Protein AF-A0A5P2G145-F1 (afdb_monomer_lite)

Foldseek 3Di:
DPDDPCRVVVVQPDDPVLVVCLLVVNDDPVSVVVLVVSCVVDVVVVCVVVVSNVDPDPVVVVVVVVVVVVVVVVVVVVVVVVVVVPPPCPDPVNVVVVVVVVVVVVVVCCVPPVVVVVD

Sequence (119 aa):
MIPTDKDILSQIPISDELLNKSLKHQLSDDDQRLMDEAILSSDFLQDGIDGLSNYSSLEKANRQATDLNAYLLQQLKQKNNAKKQLGLKYSKTTILLVFGILLLIVLVFYLLFVIPHKI

Organism: NCBI:txid2545455

Structure (mmCIF, N/CA/C/O backbone):
data_AF-A0A5P2G145-F1
#
_entry.id   AF-A0A5P2G145-F1
#
loop_
_atom_site.group_PDB
_atom_site.id
_atom_site.type_symbol
_atom_site.label_atom_id
_atom_site.label_alt_id
_atom_site.label_comp_id
_atom_site.label_asym_id
_atom_site.label_entity_id
_atom_site.label_seq_id
_atom_site.pdbx_PDB_ins_code
_atom_site.Cartn_x
_atom_site.Cartn_y
_atom_site.Cartn_z
_atom_site.occupancy
_atom_site.B_iso_or_equiv
_atom_site.auth_seq_id
_atom_site.auth_comp_id
_atom_site.auth_asym_id
_atom_site.auth_atom_id
_atom_site.pdbx_PDB_model_num
ATOM 1 N N . MET A 1 1 ? 1.087 10.361 -1.005 1.00 43.53 1 MET A N 1
ATOM 2 C CA . MET A 1 1 ? 1.382 9.853 0.350 1.00 43.53 1 MET A CA 1
ATOM 3 C C . MET A 1 1 ? 0.115 9.193 0.854 1.00 43.53 1 MET A C 1
ATOM 5 O O . MET A 1 1 ? -0.940 9.781 0.677 1.00 43.53 1 MET A O 1
ATOM 9 N N . ILE A 1 2 ? 0.194 7.952 1.333 1.00 41.12 2 ILE A N 1
ATOM 10 C CA . ILE A 1 2 ? -0.954 7.264 1.939 1.00 41.12 2 ILE A CA 1
ATOM 11 C C . ILE A 1 2 ? -0.958 7.709 3.406 1.00 41.12 2 ILE A C 1
ATOM 13 O O . ILE A 1 2 ? 0.091 7.544 4.032 1.00 41.12 2 ILE A O 1
ATOM 17 N N . PRO A 1 3 ? -2.037 8.319 3.924 1.00 46.16 3 PRO A N 1
ATOM 18 C CA . PRO A 1 3 ? -2.096 8.711 5.326 1.00 46.16 3 PRO A CA 1
ATOM 19 C C . PRO A 1 3 ? -1.976 7.463 6.199 1.00 46.16 3 PRO A C 1
ATOM 21 O O . PRO A 1 3 ? -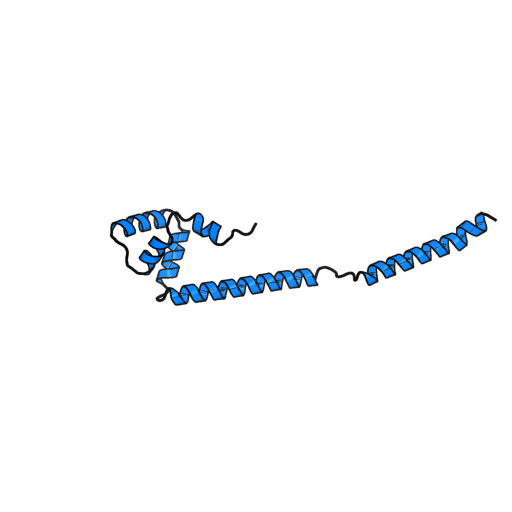2.570 6.421 5.915 1.00 46.16 3 PRO A O 1
ATOM 24 N N . THR A 1 4 ? -1.126 7.554 7.211 1.00 49.25 4 THR A N 1
ATOM 25 C CA . THR A 1 4 ? -0.877 6.474 8.164 1.00 49.25 4 THR A CA 1
ATOM 26 C C . THR A 1 4 ? -2.048 6.412 9.147 1.00 49.25 4 THR A C 1
ATOM 28 O O . THR A 1 4 ? -2.672 7.435 9.395 1.00 49.25 4 THR A O 1
ATOM 31 N N . ASP A 1 5 ? -2.335 5.258 9.757 1.00 54.31 5 ASP A N 1
ATOM 32 C CA . ASP A 1 5 ? -3.420 5.091 10.757 1.00 54.31 5 ASP A CA 1
ATOM 33 C C . ASP A 1 5 ? -3.390 6.176 11.860 1.00 54.31 5 ASP A C 1
ATOM 35 O O . ASP A 1 5 ? -4.413 6.695 12.303 1.00 54.31 5 ASP A O 1
ATOM 39 N N . LYS A 1 6 ? -2.174 6.601 12.235 1.00 55.19 6 LYS A N 1
ATOM 40 C CA . LYS A 1 6 ? -1.932 7.708 13.169 1.00 55.19 6 LYS A CA 1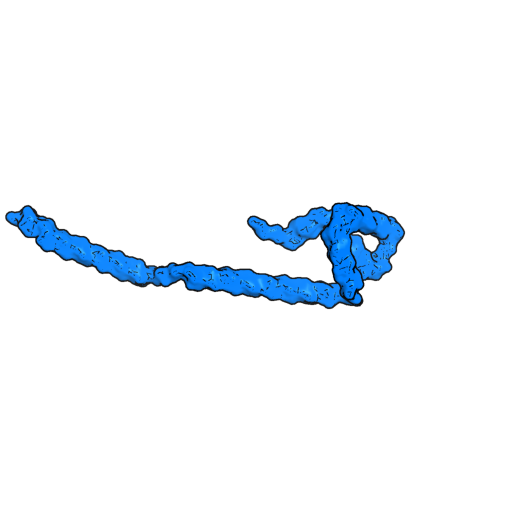
ATOM 41 C C . LYS A 1 6 ? -2.465 9.062 12.694 1.00 55.19 6 LYS A C 1
ATOM 43 O O . LYS A 1 6 ? -2.828 9.869 13.538 1.00 55.19 6 LYS A O 1
ATOM 48 N N . ASP A 1 7 ? -2.499 9.335 11.393 1.00 54.56 7 ASP A N 1
ATOM 49 C CA . ASP A 1 7 ? -2.914 10.630 10.834 1.00 54.56 7 ASP A CA 1
ATOM 50 C C . ASP A 1 7 ? -4.437 10.799 10.809 1.00 54.56 7 ASP A C 1
ATOM 52 O O . ASP A 1 7 ? -4.923 11.926 10.827 1.00 54.56 7 ASP A O 1
ATOM 56 N N . ILE A 1 8 ? -5.195 9.698 10.766 1.00 56.31 8 ILE A N 1
ATOM 57 C CA . ILE A 1 8 ? -6.665 9.739 10.771 1.00 56.31 8 ILE A CA 1
ATOM 58 C C . ILE A 1 8 ? -7.172 9.875 12.207 1.00 56.31 8 ILE A C 1
ATOM 60 O O . ILE A 1 8 ? -8.000 10.736 12.476 1.00 56.31 8 ILE A O 1
ATOM 64 N N . LEU A 1 9 ? -6.615 9.098 13.143 1.00 57.84 9 LEU A N 1
ATOM 65 C CA . LEU A 1 9 ? -6.995 9.154 14.559 1.00 57.84 9 LEU A CA 1
ATOM 66 C C . LEU A 1 9 ? -6.494 10.421 15.273 1.00 57.84 9 LEU A C 1
ATOM 68 O O . LEU A 1 9 ? -7.109 10.859 16.235 1.00 57.84 9 LEU A O 1
ATOM 72 N N . SER A 1 10 ? -5.419 11.056 14.793 1.00 60.91 10 SER A N 1
ATOM 73 C CA . SER A 1 10 ? -4.914 12.317 15.370 1.00 60.91 10 SER A CA 1
ATOM 74 C C . SER A 1 10 ? -5.719 13.561 14.985 1.00 60.91 10 SER A C 1
ATOM 76 O O . SER A 1 10 ? -5.537 14.608 15.600 1.00 60.91 10 SER A O 1
ATOM 78 N N . GLN A 1 11 ? -6.601 13.463 13.986 1.00 60.94 11 GLN A N 1
ATOM 79 C CA . GLN A 1 11 ? -7.510 14.548 13.592 1.00 60.94 11 GLN A CA 1
ATOM 80 C C . GLN A 1 11 ? -8.829 14.523 14.368 1.00 60.94 11 GLN A C 1
ATOM 82 O O . GLN A 1 11 ? -9.642 15.436 14.242 1.00 60.94 11 GLN A O 1
ATOM 87 N N . ILE A 1 12 ? -9.042 13.480 15.166 1.00 64.75 12 ILE A N 1
ATOM 88 C CA . ILE A 1 12 ? -10.250 13.290 15.946 1.00 64.75 12 ILE A CA 1
ATOM 89 C C . ILE A 1 12 ? -10.061 14.016 17.288 1.00 64.75 12 ILE A C 1
ATOM 91 O O . ILE A 1 12 ? -9.094 13.730 17.995 1.00 64.75 12 ILE A O 1
ATOM 95 N N . PRO A 1 13 ? -10.959 14.938 17.681 1.00 67.25 13 PRO A N 1
ATOM 96 C CA . PRO A 1 13 ? -10.836 15.711 18.919 1.00 67.25 13 PRO A CA 1
ATOM 97 C C . PRO A 1 13 ? -11.182 14.893 20.180 1.00 67.25 13 PRO A C 1
ATOM 99 O O . PRO A 1 13 ? -11.687 15.444 21.154 1.00 67.25 13 PRO A O 1
ATOM 102 N N . ILE A 1 14 ? -10.930 13.580 20.184 1.00 72.25 14 ILE A N 1
ATOM 103 C CA . ILE A 1 14 ? -11.241 12.685 21.303 1.00 72.25 14 ILE A CA 1
ATOM 104 C C . ILE A 1 14 ? -10.025 11.831 21.648 1.00 72.25 14 ILE A C 1
ATOM 106 O O . ILE A 1 14 ? -9.328 11.337 20.766 1.00 72.25 14 ILE A O 1
ATOM 110 N N . SER A 1 15 ? -9.783 11.628 22.943 1.00 76.50 15 SER A N 1
ATOM 111 C CA . SER A 1 15 ? -8.757 10.698 23.408 1.00 76.50 15 SER A CA 1
ATOM 112 C C . SER A 1 15 ? -9.212 9.240 23.273 1.00 76.50 15 SER A C 1
ATOM 114 O O . SER A 1 15 ? -10.379 8.906 23.500 1.00 76.50 15 SER A O 1
ATOM 116 N N . ASP A 1 16 ? -8.260 8.347 22.987 1.00 71.38 16 ASP A N 1
ATOM 117 C CA . ASP A 1 16 ? -8.489 6.893 22.924 1.00 71.38 16 ASP A CA 1
ATOM 118 C C . ASP A 1 16 ? -9.102 6.335 24.223 1.00 71.38 16 ASP A C 1
ATOM 120 O O . ASP A 1 16 ? -9.842 5.350 24.214 1.00 71.38 16 ASP A O 1
ATOM 124 N N . GLU A 1 17 ? -8.806 6.970 25.360 1.00 74.25 17 GLU A N 1
ATOM 125 C CA . GLU A 1 17 ? -9.350 6.599 26.665 1.00 74.25 17 GLU A CA 1
ATOM 126 C C . GLU A 1 17 ? -10.859 6.870 26.758 1.00 74.25 17 GLU A C 1
ATOM 128 O O . GLU A 1 17 ? -11.607 5.991 27.197 1.00 74.25 17 GLU A O 1
ATOM 133 N N . LEU A 1 18 ? -11.313 8.050 26.318 1.00 76.12 18 LEU A N 1
ATOM 134 C CA . LEU A 1 18 ? -12.729 8.430 26.342 1.00 76.12 18 LEU A CA 1
ATOM 135 C C . LEU A 1 18 ? -13.542 7.548 25.386 1.00 76.12 18 LEU A C 1
ATOM 137 O O . LEU A 1 18 ? -14.610 7.059 25.751 1.00 76.12 18 LEU A O 1
ATOM 141 N N . LEU A 1 19 ? -12.987 7.249 24.206 1.00 73.94 19 LEU A N 1
ATOM 142 C CA . LEU A 1 19 ? -13.602 6.337 23.243 1.00 73.94 19 LEU A CA 1
ATOM 143 C C . LEU A 1 19 ? -13.766 4.929 23.838 1.00 73.94 19 LEU A C 1
ATOM 145 O O . LEU A 1 19 ? -14.823 4.316 23.732 1.00 73.94 19 LEU A O 1
ATOM 149 N N . ASN A 1 20 ? -12.754 4.417 24.540 1.00 75.12 20 ASN A N 1
ATOM 150 C CA . ASN A 1 20 ? -12.820 3.093 25.162 1.00 75.12 20 ASN A CA 1
ATOM 151 C C . ASN A 1 20 ? -13.816 3.044 26.339 1.00 75.12 20 ASN A C 1
ATOM 153 O O . ASN A 1 20 ? -14.511 2.041 26.515 1.00 75.12 20 ASN A O 1
ATOM 157 N N . LYS A 1 21 ? -13.930 4.125 27.128 1.00 78.25 21 LYS A N 1
ATOM 158 C CA . LYS A 1 21 ? -14.977 4.269 28.160 1.00 78.25 21 LYS A CA 1
ATOM 159 C C . LYS A 1 21 ? -16.372 4.316 27.539 1.00 78.25 21 LYS A C 1
ATOM 161 O O . LYS A 1 21 ? -17.272 3.651 28.058 1.00 78.25 21 LYS A O 1
ATOM 166 N N . SER A 1 22 ? -16.513 5.015 26.408 1.00 71.69 22 SER A N 1
ATOM 167 C CA . SER A 1 22 ? -17.742 5.082 25.611 1.00 71.69 22 SER A CA 1
ATOM 168 C C . SER A 1 22 ? -18.235 3.698 25.205 1.00 71.69 22 SER A C 1
ATOM 170 O O . SER A 1 22 ? -19.331 3.270 25.564 1.00 71.69 22 SER A O 1
ATOM 172 N N . LEU A 1 23 ? -17.347 2.918 24.598 1.00 71.94 23 LEU A N 1
ATOM 173 C CA . LEU A 1 23 ? -17.638 1.563 24.131 1.00 71.94 23 LEU A CA 1
ATOM 174 C C . LEU A 1 23 ? -17.968 0.571 25.257 1.00 71.94 23 LEU A C 1
ATOM 176 O O . LEU A 1 23 ? -18.647 -0.431 25.032 1.00 71.94 23 LEU A O 1
ATOM 180 N N . LYS A 1 24 ? -17.496 0.834 26.478 1.00 73.38 24 LYS A N 1
ATOM 181 C CA . LYS A 1 24 ? -17.748 0.001 27.661 1.00 73.38 24 LYS A CA 1
ATOM 182 C C . LYS A 1 24 ? -18.967 0.438 28.475 1.00 73.38 24 LYS A C 1
ATOM 184 O O . LYS A 1 24 ? -19.234 -0.200 29.489 1.00 73.38 24 LYS A O 1
ATOM 189 N N . HIS A 1 25 ? -19.693 1.479 28.054 1.00 69.25 25 HIS A N 1
ATOM 190 C CA . HIS A 1 25 ? -20.784 2.097 28.823 1.00 69.25 25 HIS A CA 1
ATOM 191 C C . HIS A 1 25 ? -20.343 2.575 30.224 1.00 69.25 25 HIS A C 1
ATOM 193 O O . HIS A 1 25 ? -21.108 2.515 31.183 1.00 69.25 25 HIS A O 1
ATOM 199 N N . GLN A 1 26 ? -19.091 3.026 30.358 1.00 75.06 26 GLN A N 1
ATOM 200 C CA . GLN A 1 26 ? -18.494 3.478 31.625 1.00 75.06 26 GLN A CA 1
ATOM 201 C C . GLN A 1 26 ? -18.193 4.986 31.620 1.00 75.06 26 GLN A C 1
ATOM 203 O O . GLN A 1 26 ? -17.188 5.410 32.189 1.00 75.06 26 GLN A O 1
ATOM 208 N N . LEU A 1 27 ? -19.014 5.801 30.948 1.00 75.50 27 LEU A N 1
ATOM 209 C CA . LEU A 1 27 ? -18.829 7.255 30.975 1.00 75.50 27 LEU A CA 1
ATOM 210 C C . LEU A 1 27 ? -19.472 7.856 32.224 1.00 75.50 27 LEU A C 1
ATOM 212 O O . LEU A 1 27 ? -20.577 7.473 32.604 1.00 75.50 27 LEU A O 1
ATOM 216 N N . SER A 1 28 ? -18.781 8.827 32.815 1.00 79.12 28 SER A N 1
ATOM 217 C CA . SER A 1 28 ? -19.378 9.795 33.737 1.00 79.12 28 SER A CA 1
ATOM 218 C C . SER A 1 28 ? -20.236 10.809 32.964 1.00 79.12 28 SER A C 1
ATOM 220 O O . SER A 1 28 ? -20.044 10.981 31.760 1.00 79.12 28 SER A O 1
ATOM 222 N N . ASP A 1 29 ? -21.130 11.532 33.640 1.00 75.94 29 ASP A N 1
ATOM 223 C CA . ASP A 1 29 ? -22.003 12.541 33.011 1.00 75.94 29 ASP A CA 1
ATOM 224 C C . ASP A 1 29 ? -21.201 13.648 32.290 1.00 75.9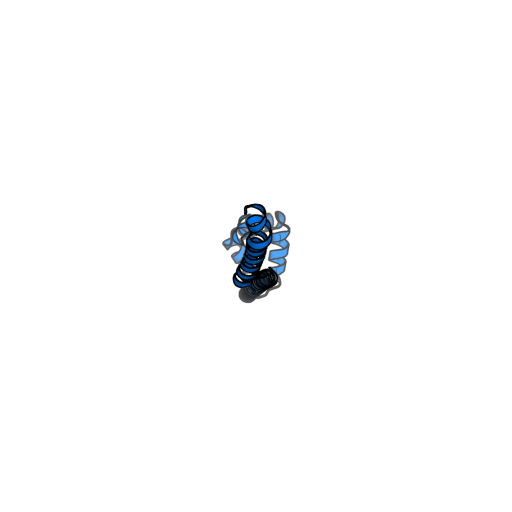4 29 ASP A C 1
ATOM 226 O O . ASP A 1 29 ? -21.598 14.138 31.231 1.00 75.94 29 ASP A O 1
ATOM 230 N N . ASP A 1 30 ? -20.029 14.009 32.822 1.00 76.12 30 ASP A N 1
ATOM 231 C CA . ASP A 1 30 ? -19.110 14.964 32.186 1.00 76.12 30 ASP A CA 1
ATOM 232 C C . ASP A 1 30 ? -18.434 14.382 30.931 1.00 76.12 30 ASP A C 1
ATOM 234 O O . ASP A 1 30 ? -18.271 15.077 29.926 1.00 76.12 30 ASP A O 1
ATOM 238 N N . ASP A 1 31 ? -18.094 13.091 30.961 1.00 76.50 31 ASP A N 1
ATOM 239 C CA . ASP A 1 31 ? -17.472 12.377 29.840 1.00 76.50 31 ASP A CA 1
ATOM 240 C C . ASP A 1 31 ? -18.473 12.165 28.691 1.00 76.50 31 ASP A C 1
ATOM 242 O O . ASP A 1 31 ? -18.089 12.217 27.524 1.00 76.50 31 ASP A O 1
ATOM 246 N N . GLN A 1 32 ? -19.760 11.972 29.006 1.00 75.94 32 GLN A N 1
ATOM 247 C CA . GLN A 1 32 ? -20.843 11.901 28.018 1.00 75.94 32 GLN A CA 1
ATOM 248 C C . GLN A 1 32 ? -20.983 13.201 27.234 1.00 75.94 32 GLN A C 1
ATOM 250 O O . GLN A 1 32 ? -21.028 13.172 26.010 1.00 75.94 32 GLN A O 1
ATOM 255 N N . ARG A 1 33 ? -20.96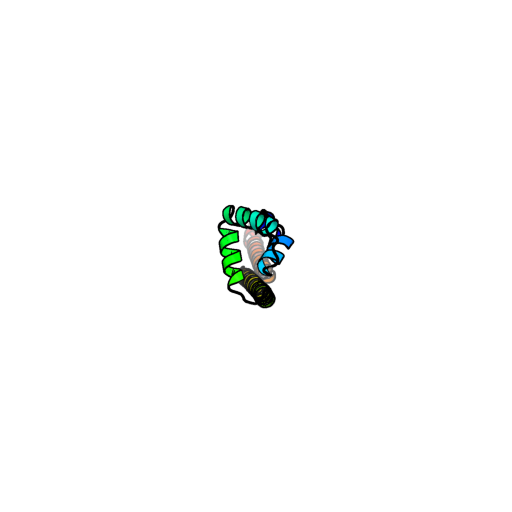6 14.350 27.915 1.00 79.06 33 ARG A N 1
ATOM 256 C CA . ARG A 1 33 ? -21.091 15.656 27.251 1.00 79.06 33 ARG A CA 1
ATOM 257 C C . ARG A 1 33 ? -19.935 15.945 26.296 1.00 79.06 33 ARG A C 1
ATOM 259 O O . ARG A 1 33 ? -20.166 16.458 25.206 1.00 79.06 33 ARG A O 1
ATOM 266 N N . LEU A 1 34 ? -18.709 15.602 26.696 1.00 78.56 34 LEU A N 1
ATOM 267 C CA . LEU A 1 34 ? -17.525 15.724 25.838 1.00 78.56 34 LEU A CA 1
ATOM 268 C C . LEU A 1 34 ? -17.608 14.793 24.623 1.00 78.56 34 LEU A C 1
ATOM 270 O O . LEU A 1 34 ? -17.197 15.162 23.524 1.00 78.56 34 LEU A O 1
ATOM 274 N N . MET A 1 35 ? -18.154 13.593 24.820 1.00 76.25 35 MET A N 1
ATOM 275 C CA . MET A 1 35 ? -18.368 12.631 23.748 1.00 76.25 35 MET A CA 1
ATOM 276 C C . MET A 1 35 ? -19.429 13.120 22.755 1.00 76.25 35 MET A C 1
ATOM 278 O O . MET A 1 35 ? -19.190 13.088 21.552 1.00 76.25 35 MET A O 1
ATOM 282 N N . ASP A 1 36 ? -20.562 13.622 23.243 1.00 75.56 36 ASP A N 1
ATOM 283 C CA . ASP A 1 36 ? -21.656 14.135 22.415 1.00 75.56 36 ASP A CA 1
ATOM 284 C C . ASP A 1 36 ? -21.216 15.347 21.582 1.00 75.56 36 ASP A C 1
ATOM 286 O O . ASP A 1 36 ? -21.521 15.432 20.392 1.00 75.56 36 ASP A O 1
ATOM 290 N N . GLU A 1 37 ? -20.442 16.261 22.175 1.00 79.75 37 GLU A N 1
ATOM 291 C CA . GLU A 1 37 ? -19.871 17.413 21.470 1.00 79.75 37 GLU A CA 1
ATOM 292 C C . GLU A 1 37 ? -18.899 16.975 20.364 1.00 79.75 37 GLU A C 1
ATOM 294 O O . GLU A 1 37 ? -18.918 17.514 19.254 1.00 79.75 37 GLU A O 1
ATOM 299 N N . ALA A 1 38 ? -18.098 15.940 20.623 1.00 74.94 38 ALA A N 1
ATOM 300 C CA . ALA A 1 38 ? -17.194 15.396 19.624 1.00 74.94 38 ALA A CA 1
ATOM 301 C C . ALA A 1 38 ? -17.915 14.637 18.498 1.00 74.94 38 ALA A C 1
ATOM 303 O O . ALA A 1 38 ? -17.528 14.778 17.337 1.00 74.94 38 ALA A O 1
ATOM 304 N N . ILE A 1 39 ? -18.973 13.883 18.808 1.00 77.88 39 ILE A N 1
ATOM 305 C CA . ILE A 1 39 ? -19.812 13.197 17.813 1.00 77.88 39 ILE A CA 1
ATOM 306 C C . ILE A 1 39 ? -20.486 14.223 16.897 1.00 77.88 39 ILE A C 1
ATOM 308 O O . ILE A 1 39 ? -20.422 14.090 15.679 1.00 77.88 39 ILE A O 1
ATOM 312 N N . LEU A 1 40 ? -21.047 15.295 17.464 1.00 76.56 40 LEU A N 1
ATOM 313 C CA . LEU A 1 40 ? -21.655 16.391 16.700 1.00 76.56 40 LEU A CA 1
ATOM 314 C C . LEU A 1 40 ? -20.658 17.120 15.791 1.00 76.56 40 LEU A C 1
ATOM 316 O O . LEU A 1 40 ? -21.050 17.702 14.782 1.00 76.56 40 LEU A O 1
ATOM 320 N N . SER A 1 41 ? -19.372 17.110 16.146 1.00 77.25 41 SER A N 1
ATOM 321 C CA . SER A 1 41 ? -18.322 17.759 15.359 1.00 77.25 41 SER A CA 1
ATOM 322 C C . SER A 1 41 ? -17.845 16.934 14.156 1.00 77.25 41 SER A C 1
ATOM 324 O O . SER A 1 41 ? -17.114 17.461 13.314 1.00 77.25 41 SER A O 1
ATOM 326 N N . SER A 1 42 ? -18.220 15.651 14.059 1.00 72.88 42 SER A N 1
ATOM 327 C CA . SER A 1 42 ? -17.690 14.746 13.040 1.00 72.88 42 SER A CA 1
ATOM 328 C C . SER A 1 42 ? -18.665 13.627 12.663 1.00 72.88 42 SER A C 1
ATOM 330 O O . SER A 1 42 ? -18.797 12.631 13.374 1.00 72.88 42 SER A O 1
ATOM 332 N N . ASP A 1 43 ? -19.225 13.723 11.455 1.00 73.88 43 ASP A N 1
ATOM 333 C CA . ASP A 1 43 ? -20.049 12.666 10.843 1.00 73.88 43 ASP A CA 1
ATOM 334 C C . ASP A 1 43 ? -19.323 11.301 10.805 1.00 73.88 43 ASP A C 1
ATOM 336 O O . ASP A 1 43 ? -19.936 10.245 10.934 1.00 73.88 43 ASP A O 1
ATOM 340 N N . PHE A 1 44 ? -17.988 11.306 10.687 1.00 76.12 44 PHE A N 1
ATOM 341 C CA . PHE A 1 44 ? -17.163 10.092 10.692 1.00 76.12 44 PHE A CA 1
ATOM 342 C C . PHE A 1 44 ? -17.149 9.382 12.053 1.00 76.12 44 PHE A C 1
ATOM 344 O O . PHE A 1 44 ? -17.155 8.152 12.115 1.00 76.12 44 PHE A O 1
ATOM 351 N N . LEU A 1 45 ? -17.109 10.145 13.148 1.00 72.81 45 LEU A N 1
ATOM 352 C CA . LEU A 1 45 ? -17.151 9.590 14.500 1.00 72.81 45 LEU A CA 1
ATOM 353 C C . LEU A 1 45 ? -18.501 8.955 14.797 1.00 72.81 45 LEU A C 1
ATOM 355 O O . LEU A 1 45 ? -18.540 7.874 15.382 1.00 72.81 45 LEU A O 1
ATOM 359 N N . GLN A 1 46 ? -19.580 9.611 14.371 1.00 79.75 46 GLN A N 1
ATOM 360 C CA . GLN A 1 46 ? -20.935 9.101 14.520 1.00 79.75 46 GLN A CA 1
ATOM 361 C C . GLN A 1 46 ? -21.090 7.742 13.826 1.00 79.75 46 GLN A C 1
ATOM 363 O O . GLN A 1 46 ? -21.403 6.752 14.488 1.00 79.75 46 GLN A O 1
ATOM 368 N N . ASP A 1 47 ? -20.737 7.660 12.540 1.00 74.25 47 ASP A N 1
ATOM 369 C CA . ASP A 1 47 ? -20.768 6.405 11.776 1.00 74.25 47 ASP A CA 1
ATOM 370 C C . ASP A 1 47 ? -19.859 5.324 12.391 1.00 74.25 47 ASP A C 1
ATOM 372 O O . ASP A 1 47 ? -20.202 4.138 12.417 1.00 74.25 47 ASP A O 1
ATOM 376 N N . GLY A 1 48 ? -18.692 5.716 12.911 1.00 74.75 48 GLY A N 1
ATOM 377 C CA . GLY A 1 48 ? -17.750 4.808 13.561 1.00 74.75 48 GLY A CA 1
ATOM 378 C C . GLY A 1 48 ? -18.280 4.213 14.868 1.00 74.75 48 GLY A C 1
ATOM 379 O O . GLY A 1 48 ? -18.117 3.015 15.101 1.00 74.75 48 GLY A O 1
ATOM 380 N N . ILE A 1 49 ? -18.926 5.022 15.710 1.00 74.06 49 ILE A N 1
ATOM 381 C CA . ILE A 1 49 ? -19.488 4.602 17.004 1.00 74.06 49 ILE A CA 1
ATOM 382 C C . ILE A 1 49 ? -20.765 3.796 16.808 1.00 74.06 49 ILE A C 1
ATOM 384 O O . ILE A 1 49 ? -20.916 2.757 17.450 1.00 74.06 49 ILE A O 1
ATOM 388 N N . ASP A 1 50 ? -21.637 4.202 15.889 1.00 73.88 50 ASP A N 1
ATOM 389 C CA . ASP A 1 50 ? -22.823 3.429 15.516 1.00 73.88 50 ASP A CA 1
ATOM 390 C C . ASP A 1 50 ? -22.415 2.084 14.905 1.00 73.88 50 ASP A C 1
ATOM 392 O O . ASP A 1 50 ? -22.967 1.030 15.235 1.00 73.88 50 ASP A O 1
ATOM 396 N N . GLY A 1 51 ? -21.365 2.089 14.081 1.00 70.81 51 GLY A N 1
ATOM 397 C CA . GLY A 1 51 ? -20.723 0.885 13.576 1.00 70.81 51 GLY A CA 1
ATOM 398 C C . GLY A 1 51 ? -20.191 -0.007 14.696 1.00 70.81 51 GLY A C 1
ATOM 399 O O . GLY A 1 51 ? -20.429 -1.212 14.660 1.00 70.81 51 GLY A O 1
ATOM 400 N N . LEU A 1 52 ? -19.513 0.554 15.703 1.00 69.56 52 LEU A N 1
ATOM 401 C CA . LEU A 1 52 ? -18.933 -0.213 16.811 1.00 69.56 52 LEU A CA 1
ATOM 402 C C . LEU A 1 52 ? -19.963 -0.689 17.843 1.00 69.56 52 LEU A C 1
ATOM 404 O O . LEU A 1 52 ? -19.781 -1.774 18.393 1.00 69.56 52 LEU A O 1
ATOM 408 N N . SER A 1 53 ? -21.038 0.065 18.095 1.00 66.56 53 SER A N 1
ATOM 409 C CA . SER A 1 53 ? -22.094 -0.321 19.046 1.00 66.56 53 SER A CA 1
ATOM 410 C C . SER A 1 53 ? -22.861 -1.557 18.566 1.00 66.56 53 SER A C 1
ATOM 412 O O . SER A 1 53 ? -23.264 -2.400 19.369 1.00 66.56 53 SER A O 1
ATOM 414 N N . ASN A 1 54 ? -22.955 -1.735 17.243 1.00 67.62 54 ASN A N 1
ATOM 415 C CA . ASN A 1 54 ? -23.491 -2.942 16.620 1.00 67.62 54 ASN A CA 1
ATOM 416 C C . ASN A 1 54 ? -22.621 -4.194 16.865 1.00 67.62 54 ASN A C 1
ATOM 418 O O . ASN A 1 54 ? -23.091 -5.320 16.676 1.00 67.62 54 ASN A O 1
ATOM 422 N N . TYR A 1 55 ? -21.372 -4.042 17.322 1.00 61.75 55 TYR A N 1
ATOM 423 C CA . TYR A 1 55 ? -20.517 -5.159 17.721 1.00 61.75 55 TYR A CA 1
ATOM 424 C C . TYR A 1 55 ? -20.575 -5.373 19.236 1.00 61.75 55 TYR A C 1
ATOM 426 O O . TYR A 1 55 ? -19.937 -4.674 20.014 1.00 61.75 55 TYR A O 1
ATOM 434 N N . SER A 1 56 ? -21.236 -6.454 19.669 1.00 58.59 56 SER A N 1
ATOM 435 C CA . SER A 1 56 ? -21.356 -6.827 21.093 1.00 58.59 56 SER A CA 1
ATOM 436 C C . SER A 1 56 ? -20.019 -7.162 21.792 1.00 58.59 56 SER A C 1
ATOM 438 O O . SER A 1 56 ? -20.005 -7.564 22.955 1.00 58.59 56 SER A O 1
ATOM 440 N N . SER A 1 57 ? -18.895 -7.118 21.074 1.00 66.44 57 SER A N 1
ATOM 441 C CA . SER A 1 57 ? -17.573 -7.503 21.554 1.00 66.44 57 SER A CA 1
ATOM 442 C C . SER A 1 57 ? -16.507 -6.679 20.835 1.00 66.44 57 SER A C 1
ATOM 444 O O . SER A 1 57 ? -16.187 -6.923 19.670 1.00 66.44 57 SER A O 1
ATOM 446 N N . LEU A 1 58 ? -15.914 -5.747 21.580 1.00 65.50 58 LEU A N 1
ATOM 447 C CA . LEU A 1 58 ? -14.747 -4.952 21.183 1.00 65.50 58 LEU A CA 1
ATOM 448 C C . LEU A 1 58 ? -13.582 -5.843 20.705 1.00 65.50 58 LEU A C 1
ATOM 450 O O . LEU A 1 58 ? -12.842 -5.488 19.793 1.00 65.50 58 LEU A O 1
ATOM 454 N N . GLU A 1 59 ? -13.458 -7.046 21.272 1.00 65.12 59 GLU A N 1
ATOM 455 C CA . GLU A 1 59 ? -12.451 -8.032 20.871 1.00 65.12 59 GLU A CA 1
ATOM 456 C C . GLU A 1 59 ? -12.696 -8.581 19.457 1.00 65.12 59 GLU A C 1
ATOM 458 O O . GLU A 1 59 ? -11.750 -8.739 18.685 1.00 65.12 59 GLU A O 1
ATOM 463 N N . LYS A 1 60 ? -13.957 -8.831 19.080 1.00 65.94 60 LYS A N 1
ATOM 464 C CA . LYS A 1 60 ? -14.303 -9.281 17.723 1.00 65.94 60 LYS A CA 1
ATOM 465 C C . LYS A 1 60 ? -14.068 -8.180 16.694 1.00 65.94 60 LYS A C 1
ATOM 467 O O . LYS A 1 60 ? -13.490 -8.471 15.651 1.00 65.94 60 LYS A O 1
ATOM 472 N N . ALA A 1 61 ? -14.443 -6.940 17.008 1.00 65.88 61 ALA A N 1
ATOM 473 C CA . ALA A 1 61 ? -14.186 -5.790 16.142 1.00 65.88 61 ALA A CA 1
ATOM 474 C C . ALA A 1 61 ? -12.678 -5.590 15.912 1.00 65.88 61 ALA A C 1
ATOM 476 O O . ALA A 1 61 ? -12.232 -5.435 14.777 1.00 65.88 61 ALA A O 1
ATOM 477 N N . ASN A 1 62 ? -11.872 -5.698 16.972 1.00 70.25 62 ASN A N 1
ATOM 478 C CA . ASN A 1 62 ? -10.422 -5.537 16.878 1.00 70.25 62 ASN A CA 1
ATOM 479 C C . ASN A 1 62 ? -9.752 -6.682 16.091 1.00 70.25 62 ASN A C 1
ATOM 481 O O . ASN A 1 62 ? -8.884 -6.445 15.247 1.00 70.25 62 ASN A O 1
ATOM 485 N N . ARG A 1 63 ? -10.201 -7.934 16.279 1.00 73.88 63 ARG A N 1
ATOM 486 C CA . ARG A 1 63 ? -9.742 -9.065 15.450 1.00 73.88 63 ARG A CA 1
ATOM 487 C C . ARG A 1 63 ? -10.103 -8.877 13.982 1.00 73.88 63 ARG A C 1
ATOM 489 O O . ARG A 1 63 ? -9.254 -9.072 13.122 1.00 73.88 63 ARG A O 1
ATOM 496 N N . GLN A 1 64 ? -11.326 -8.445 13.696 1.00 76.25 64 GLN A N 1
ATOM 497 C CA . GLN A 1 64 ? -11.790 -8.247 12.328 1.00 76.25 64 GLN A CA 1
ATOM 498 C C . GLN A 1 64 ? -11.054 -7.093 11.632 1.00 76.25 64 GLN A C 1
ATOM 500 O O . GLN A 1 64 ? -10.683 -7.224 10.468 1.00 76.25 64 GLN A O 1
ATOM 505 N N . ALA A 1 65 ? -10.761 -6.006 12.352 1.00 74.62 65 ALA A N 1
ATOM 506 C CA . ALA A 1 65 ? -9.909 -4.925 11.862 1.00 74.62 65 ALA A CA 1
ATOM 507 C C . ALA A 1 65 ? -8.480 -5.414 11.566 1.00 74.62 65 ALA A C 1
ATOM 509 O O . ALA A 1 65 ? -7.909 -5.087 10.524 1.00 74.62 65 ALA A O 1
ATOM 510 N N . THR A 1 66 ? -7.924 -6.254 12.444 1.00 77.25 66 THR A N 1
ATOM 511 C CA . THR A 1 66 ? -6.590 -6.846 12.263 1.00 77.25 66 THR A CA 1
ATOM 512 C C . THR A 1 66 ? -6.540 -7.758 11.033 1.00 77.25 66 THR A C 1
ATOM 514 O O . THR A 1 66 ? -5.633 -7.630 10.206 1.00 77.25 66 THR A O 1
ATOM 517 N N . ASP A 1 67 ? -7.537 -8.628 10.868 1.00 81.38 67 ASP A N 1
ATOM 518 C CA . ASP A 1 67 ? -7.649 -9.537 9.724 1.00 81.38 67 ASP A CA 1
ATOM 519 C C . ASP A 1 67 ? -7.846 -8.767 8.411 1.00 81.38 67 ASP A C 1
ATOM 521 O O . ASP A 1 67 ? -7.219 -9.079 7.394 1.00 81.38 67 ASP A O 1
ATOM 525 N N . LEU A 1 68 ? -8.667 -7.714 8.431 1.00 78.56 68 LEU A N 1
ATOM 526 C CA . LEU A 1 68 ? -8.899 -6.866 7.266 1.00 78.56 68 LEU A CA 1
ATOM 527 C C . LEU A 1 68 ? -7.628 -6.115 6.858 1.00 78.56 68 LEU A C 1
ATOM 529 O O . LEU A 1 68 ? -7.288 -6.077 5.674 1.00 78.56 68 LEU A O 1
ATOM 533 N N . ASN A 1 69 ? -6.886 -5.572 7.823 1.00 81.62 69 ASN A N 1
ATOM 534 C CA . ASN A 1 69 ? -5.612 -4.910 7.561 1.00 81.62 69 ASN A CA 1
ATOM 535 C C . ASN A 1 69 ? -4.591 -5.892 6.962 1.00 81.62 69 ASN A C 1
ATOM 537 O O . ASN A 1 69 ? -3.958 -5.597 5.945 1.00 81.62 69 ASN A O 1
ATOM 541 N N . ALA A 1 70 ? -4.490 -7.103 7.520 1.00 80.75 70 ALA A N 1
ATOM 542 C CA . ALA A 1 70 ? -3.631 -8.157 6.983 1.00 80.75 70 ALA A CA 1
ATOM 543 C C . ALA A 1 70 ? -3.998 -8.517 5.531 1.00 80.75 70 ALA A C 1
ATOM 545 O O . ALA A 1 70 ? -3.115 -8.612 4.669 1.00 80.75 70 ALA A O 1
ATOM 546 N N . TYR A 1 71 ? -5.293 -8.641 5.236 1.00 82.25 71 TYR A N 1
ATOM 547 C CA . TYR A 1 71 ? -5.797 -8.934 3.897 1.00 82.25 71 TYR A CA 1
ATOM 548 C C . TYR A 1 71 ? -5.509 -7.803 2.897 1.00 82.25 71 TYR A C 1
ATOM 550 O O . TYR A 1 71 ? -5.057 -8.052 1.775 1.00 82.25 71 TYR A O 1
ATOM 558 N N . LEU A 1 72 ? -5.697 -6.545 3.297 1.00 80.25 72 LEU A N 1
ATOM 559 C CA . LEU A 1 72 ? -5.387 -5.377 2.468 1.00 80.25 72 LEU A CA 1
ATOM 560 C C . LEU A 1 72 ? -3.884 -5.268 2.185 1.00 80.25 72 LEU A C 1
ATOM 562 O O . LEU A 1 72 ? -3.481 -5.086 1.034 1.00 80.25 72 LEU A O 1
ATOM 566 N N . LEU A 1 73 ? -3.039 -5.462 3.200 1.00 80.62 73 LEU A N 1
ATOM 567 C CA . LEU A 1 73 ? -1.582 -5.532 3.048 1.00 80.62 73 LEU A CA 1
ATOM 568 C C . LEU A 1 73 ? -1.162 -6.634 2.071 1.00 80.62 73 LEU A C 1
ATOM 570 O O . LEU A 1 73 ? -0.270 -6.427 1.240 1.00 80.62 73 LEU A O 1
ATOM 574 N N . GLN A 1 74 ? -1.807 -7.797 2.137 1.00 79.88 74 GLN A N 1
ATOM 575 C CA . GLN A 1 74 ? -1.546 -8.907 1.227 1.00 79.88 74 GLN A CA 1
ATOM 576 C C . GLN A 1 74 ? -1.944 -8.568 -0.215 1.00 79.88 74 GLN A C 1
ATOM 578 O O . GLN A 1 74 ? -1.154 -8.797 -1.136 1.00 79.88 74 GLN A O 1
ATOM 583 N N . GLN A 1 75 ? -3.112 -7.956 -0.420 1.00 76.38 75 GLN A N 1
ATOM 584 C CA . GLN A 1 75 ? -3.562 -7.510 -1.741 1.00 76.38 75 GLN A CA 1
ATOM 585 C C . GLN A 1 75 ? -2.658 -6.422 -2.330 1.00 76.38 75 GLN A C 1
ATOM 587 O O . GLN A 1 75 ? -2.323 -6.466 -3.516 1.00 76.38 75 GLN A O 1
ATOM 592 N N . LEU A 1 76 ? -2.197 -5.470 -1.515 1.00 73.56 76 LEU A N 1
ATOM 593 C CA . LEU A 1 76 ? -1.251 -4.437 -1.941 1.00 73.56 76 LEU A CA 1
ATOM 594 C C . LEU A 1 76 ? 0.098 -5.044 -2.350 1.00 73.56 76 LEU A C 1
ATOM 596 O O . LEU A 1 76 ? 0.652 -4.676 -3.391 1.00 73.56 76 LEU A O 1
ATOM 600 N N . LYS A 1 77 ? 0.605 -6.026 -1.590 1.00 72.06 77 LYS A N 1
ATOM 601 C CA . LYS A 1 77 ? 1.810 -6.788 -1.959 1.00 72.06 77 LYS A CA 1
ATOM 602 C C . LYS A 1 77 ? 1.616 -7.561 -3.266 1.00 72.06 77 LYS A C 1
ATOM 604 O O . LYS A 1 77 ? 2.498 -7.518 -4.125 1.00 72.06 77 LYS A O 1
ATOM 609 N N . GLN A 1 78 ? 0.471 -8.215 -3.463 1.00 68.31 78 GLN A N 1
ATOM 610 C CA . GLN A 1 78 ? 0.154 -8.910 -4.716 1.00 68.31 78 GLN A CA 1
ATOM 611 C C . GLN A 1 78 ? 0.065 -7.953 -5.910 1.00 68.31 78 GLN A C 1
ATOM 613 O O . GLN A 1 78 ? 0.677 -8.223 -6.942 1.00 68.31 78 GLN A O 1
ATOM 618 N N . LYS A 1 79 ? -0.605 -6.802 -5.770 1.00 60.75 79 LYS A N 1
ATOM 619 C CA . LYS A 1 79 ? -0.681 -5.775 -6.825 1.00 60.75 79 LYS A CA 1
ATOM 620 C C . LYS A 1 79 ? 0.696 -5.224 -7.199 1.00 60.75 79 LYS A C 1
ATOM 622 O O . LYS A 1 79 ? 0.978 -5.034 -8.383 1.00 60.75 79 LYS A O 1
ATOM 627 N N . ASN A 1 80 ? 1.572 -5.004 -6.219 1.00 60.25 80 ASN A N 1
ATOM 628 C CA . ASN A 1 80 ? 2.948 -4.576 -6.482 1.00 60.25 80 ASN A CA 1
ATOM 629 C C . ASN A 1 80 ? 3.782 -5.663 -7.169 1.00 60.25 80 ASN A C 1
ATOM 631 O O . ASN A 1 80 ? 4.583 -5.354 -8.051 1.00 60.25 80 ASN A O 1
ATOM 635 N N . ASN A 1 81 ? 3.575 -6.932 -6.818 1.00 58.34 81 ASN A N 1
ATOM 636 C CA . ASN A 1 81 ? 4.247 -8.046 -7.481 1.00 58.34 81 ASN A CA 1
ATOM 637 C C . ASN A 1 81 ? 3.755 -8.236 -8.923 1.00 58.34 81 ASN A C 1
ATOM 639 O O . ASN A 1 81 ? 4.582 -8.430 -9.810 1.00 58.34 81 ASN A O 1
ATOM 643 N N . ALA A 1 82 ? 2.456 -8.080 -9.187 1.00 57.22 82 ALA A N 1
ATOM 644 C CA . ALA A 1 82 ? 1.897 -8.123 -10.538 1.00 57.22 82 ALA A CA 1
ATOM 645 C C . ALA A 1 82 ? 2.446 -6.986 -11.422 1.00 57.22 82 ALA A C 1
ATOM 647 O O . ALA A 1 82 ? 2.876 -7.226 -12.549 1.00 57.22 82 ALA A O 1
ATOM 648 N N . LYS A 1 83 ? 2.549 -5.758 -10.890 1.00 57.12 83 LYS A N 1
ATOM 649 C CA . LYS A 1 83 ? 3.195 -4.637 -11.598 1.00 57.12 83 LYS A CA 1
ATOM 650 C C . LYS A 1 83 ? 4.690 -4.874 -11.853 1.00 57.12 83 LYS A C 1
ATOM 652 O O . LYS A 1 83 ? 5.180 -4.533 -12.925 1.00 57.12 83 LYS A O 1
ATOM 657 N N . LYS A 1 84 ? 5.415 -5.503 -10.919 1.00 57.03 84 LYS A N 1
ATOM 658 C CA . LYS A 1 84 ? 6.825 -5.906 -11.115 1.00 57.03 84 LYS A CA 1
ATOM 659 C C . LYS A 1 84 ? 7.008 -7.045 -12.125 1.00 57.03 84 LYS A C 1
ATOM 661 O O . LYS A 1 84 ? 8.097 -7.182 -12.675 1.00 57.03 84 LYS A O 1
ATOM 666 N N . GLN A 1 85 ? 5.988 -7.871 -12.344 1.00 56.56 85 GLN A N 1
ATOM 667 C CA . GLN A 1 85 ? 6.010 -8.935 -13.352 1.00 56.56 85 GLN A CA 1
ATOM 668 C C . GLN A 1 85 ? 5.664 -8.414 -14.757 1.00 56.56 85 GLN A C 1
ATOM 670 O O . GLN A 1 85 ? 6.230 -8.906 -15.726 1.00 56.56 85 GLN A O 1
ATOM 675 N N . LEU A 1 86 ? 4.808 -7.389 -14.861 1.00 57.25 86 LEU A N 1
ATOM 676 C CA . LEU A 1 86 ? 4.439 -6.728 -16.124 1.00 57.25 86 LEU A CA 1
ATOM 677 C C . LEU A 1 86 ? 5.452 -5.677 -16.606 1.00 57.25 86 LEU A C 1
ATOM 679 O O . LEU A 1 86 ? 5.403 -5.261 -17.762 1.00 57.25 86 LEU A O 1
ATOM 683 N N . GLY A 1 87 ? 6.384 -5.245 -15.753 1.00 55.31 87 GLY A N 1
ATOM 684 C CA . GLY A 1 87 ? 7.544 -4.476 -16.193 1.00 55.31 87 GLY A CA 1
ATOM 685 C C . GLY A 1 87 ? 8.434 -5.374 -17.042 1.00 55.31 87 GLY A C 1
ATOM 686 O O . GLY A 1 87 ? 9.152 -6.194 -16.477 1.00 55.31 87 GLY A O 1
ATOM 687 N N . LEU A 1 88 ? 8.337 -5.240 -18.371 1.00 59.56 88 LEU A N 1
ATOM 688 C CA . LEU A 1 88 ? 9.129 -5.936 -19.391 1.00 59.56 88 LEU A CA 1
ATOM 689 C C . LEU A 1 88 ? 10.558 -6.176 -18.893 1.00 59.56 88 LEU A C 1
ATOM 691 O O . LEU A 1 88 ? 11.419 -5.296 -18.946 1.00 59.56 88 LEU A O 1
ATOM 695 N N . LYS A 1 89 ? 10.798 -7.382 -18.371 1.00 57.81 89 LYS A N 1
ATOM 696 C CA . LYS A 1 89 ? 12.120 -7.831 -17.954 1.00 57.81 89 LYS A CA 1
ATOM 697 C C . LYS A 1 89 ? 12.901 -8.143 -19.219 1.00 57.81 89 LYS A C 1
ATOM 699 O O . LYS A 1 89 ? 13.086 -9.306 -19.567 1.00 57.81 89 LYS A O 1
ATOM 704 N N . TYR A 1 90 ? 13.368 -7.111 -19.913 1.00 66.00 90 TYR A N 1
ATOM 705 C CA . TYR A 1 90 ? 14.504 -7.294 -20.798 1.00 66.00 90 TYR A CA 1
ATOM 706 C C . TYR A 1 90 ? 15.641 -7.797 -19.914 1.00 66.00 90 TYR A C 1
ATOM 708 O O . TYR A 1 90 ? 16.159 -7.076 -19.058 1.00 66.00 90 TYR A O 1
ATOM 716 N N . SER A 1 91 ? 15.950 -9.087 -20.042 1.00 72.38 91 SER A N 1
ATOM 717 C CA . SER A 1 91 ? 17.084 -9.673 -19.346 1.00 72.38 91 SER A CA 1
ATOM 718 C C . SER A 1 91 ? 18.326 -8.880 -19.744 1.00 72.38 91 SER A C 1
ATOM 720 O O . SER A 1 91 ? 18.501 -8.546 -20.918 1.00 72.38 91 SER A O 1
ATOM 722 N N . LYS A 1 92 ? 19.207 -8.584 -18.782 1.00 80.38 92 LYS A N 1
ATOM 723 C CA . LYS A 1 92 ? 20.495 -7.922 -19.057 1.00 80.38 92 LYS A CA 1
ATOM 724 C C . LYS A 1 92 ? 21.264 -8.645 -20.174 1.00 80.38 92 LYS A C 1
ATOM 726 O O . LYS A 1 92 ? 21.933 -8.002 -20.974 1.00 80.38 92 LYS A O 1
ATOM 731 N N . THR A 1 93 ? 21.083 -9.962 -20.279 1.00 82.25 93 THR A N 1
ATOM 732 C CA . THR A 1 93 ? 21.623 -10.808 -21.349 1.00 82.25 93 THR A CA 1
ATOM 733 C C . THR A 1 93 ? 21.075 -10.446 -22.731 1.00 82.25 93 THR A C 1
ATOM 735 O O . THR A 1 93 ? 21.834 -10.407 -23.692 1.00 82.25 93 THR A O 1
ATOM 738 N N . THR A 1 94 ? 19.781 -10.140 -22.847 1.00 84.69 94 THR A N 1
ATOM 739 C CA . THR A 1 94 ? 19.153 -9.739 -24.117 1.00 84.69 94 THR A CA 1
ATOM 740 C C . THR A 1 94 ? 19.721 -8.412 -24.610 1.00 84.69 94 THR A C 1
ATOM 742 O O . THR A 1 94 ? 20.062 -8.289 -25.781 1.00 84.69 94 THR A O 1
ATOM 745 N N . ILE A 1 95 ? 19.890 -7.439 -23.710 1.00 87.06 95 ILE A N 1
ATOM 746 C CA . ILE A 1 95 ? 20.468 -6.127 -24.039 1.00 87.06 95 ILE A CA 1
ATOM 747 C C . ILE A 1 95 ? 21.919 -6.287 -24.514 1.00 87.06 95 ILE A C 1
ATOM 749 O O . ILE A 1 95 ? 22.311 -5.700 -25.521 1.00 87.06 95 ILE A O 1
ATOM 753 N N . LEU A 1 96 ? 22.698 -7.130 -23.830 1.00 89.94 96 LEU A N 1
ATOM 754 C CA . LEU A 1 96 ? 24.094 -7.398 -24.176 1.00 89.94 96 LEU A CA 1
ATOM 755 C C . LEU A 1 96 ? 24.235 -8.099 -25.539 1.00 89.94 96 LEU A C 1
ATOM 757 O O . LEU A 1 96 ? 25.111 -7.740 -26.322 1.00 89.94 96 LEU A O 1
ATOM 761 N N . LEU A 1 97 ? 23.343 -9.043 -25.853 1.00 92.88 97 LEU A N 1
ATOM 762 C CA . LEU A 1 97 ? 23.323 -9.739 -27.142 1.00 92.88 97 LEU A CA 1
ATOM 763 C C . LEU A 1 97 ? 23.000 -8.786 -28.303 1.00 92.88 97 LEU A C 1
ATOM 765 O O . LEU A 1 97 ? 23.696 -8.794 -29.317 1.00 92.88 97 LEU A O 1
ATOM 769 N N . VAL A 1 98 ? 21.986 -7.929 -28.140 1.00 93.62 98 VAL A N 1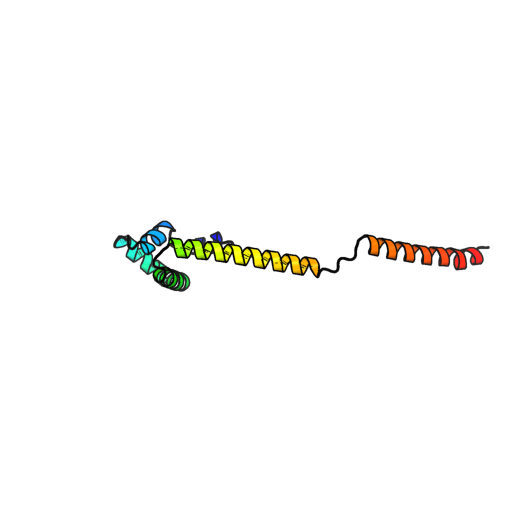
ATOM 770 C CA . VAL A 1 98 ? 21.613 -6.924 -29.151 1.00 93.62 98 VAL A CA 1
ATOM 771 C C . VAL A 1 98 ? 22.771 -5.961 -29.410 1.00 93.62 98 VAL A C 1
ATOM 773 O O . VAL A 1 98 ? 23.089 -5.679 -30.564 1.00 93.62 98 VAL A O 1
ATOM 776 N N . PHE A 1 99 ? 23.446 -5.502 -28.354 1.00 95.12 99 PHE A N 1
ATOM 777 C CA . PHE A 1 99 ? 24.594 -4.608 -28.492 1.00 95.12 99 PHE A CA 1
ATOM 778 C C . PHE A 1 99 ? 25.774 -5.285 -29.204 1.00 95.12 99 PHE A C 1
ATOM 780 O O . PHE A 1 99 ? 26.402 -4.673 -30.064 1.00 95.12 99 PHE A O 1
ATOM 787 N N . GLY A 1 100 ? 26.040 -6.561 -28.905 1.00 95.19 100 GLY A N 1
ATOM 788 C CA . GLY A 1 100 ? 27.078 -7.342 -29.582 1.00 95.19 100 GLY A CA 1
ATOM 789 C C . GLY A 1 100 ? 26.819 -7.510 -31.082 1.00 95.19 100 GLY A C 1
ATOM 790 O O . GLY A 1 100 ? 27.727 -7.317 -31.888 1.00 95.19 100 GLY A O 1
ATOM 791 N N . ILE A 1 101 ? 25.572 -7.798 -31.468 1.00 96.00 101 ILE A N 1
ATOM 792 C CA . ILE A 1 101 ? 25.175 -7.910 -32.881 1.00 96.00 101 ILE A CA 1
ATOM 793 C C . ILE A 1 101 ? 25.328 -6.562 -33.595 1.00 96.00 101 ILE A C 1
ATOM 795 O O . ILE A 1 101 ? 25.859 -6.512 -34.704 1.00 96.00 101 ILE A O 1
ATOM 799 N N . LEU A 1 102 ? 24.918 -5.463 -32.955 1.00 96.62 102 LEU A N 1
ATOM 800 C CA . LEU A 1 102 ? 25.076 -4.119 -33.511 1.00 96.62 102 LEU A CA 1
ATOM 801 C C . LEU A 1 102 ? 26.555 -3.796 -33.780 1.00 96.62 102 LEU A C 1
ATOM 803 O O . LEU A 1 102 ? 26.901 -3.314 -34.856 1.00 96.62 102 LEU A O 1
ATOM 807 N N . LEU A 1 103 ? 27.433 -4.117 -32.827 1.00 95.56 103 LEU A N 1
ATOM 808 C CA . LEU A 1 103 ? 28.879 -3.927 -32.957 1.00 95.56 103 LEU A CA 1
ATOM 809 C C . LEU A 1 103 ? 29.468 -4.759 -34.103 1.00 95.56 103 LEU A C 1
ATOM 811 O O . LEU A 1 103 ? 30.302 -4.259 -34.856 1.00 95.56 103 LEU A O 1
ATOM 815 N N . LEU A 1 104 ? 29.001 -5.999 -34.272 1.00 95.81 104 LEU A N 1
ATOM 816 C CA . LEU A 1 104 ? 29.420 -6.870 -35.370 1.00 95.81 104 LEU A CA 1
ATOM 817 C C . LEU A 1 104 ? 29.065 -6.263 -36.736 1.00 95.81 104 LEU A C 1
ATOM 819 O O . LEU A 1 104 ? 29.902 -6.250 -37.635 1.00 95.81 104 LEU A O 1
ATOM 823 N N . ILE A 1 105 ? 27.854 -5.717 -36.882 1.00 96.25 105 ILE A N 1
ATOM 824 C CA . ILE A 1 105 ? 27.408 -5.061 -38.122 1.00 96.25 105 ILE A CA 1
ATOM 825 C C . ILE A 1 105 ? 28.294 -3.852 -38.441 1.00 96.25 105 ILE A C 1
ATOM 827 O O . ILE A 1 105 ? 28.735 -3.695 -39.579 1.00 96.25 105 ILE A O 1
ATOM 831 N N . VAL A 1 106 ? 28.600 -3.025 -37.436 1.00 94.50 106 VAL A N 1
ATOM 832 C CA . VAL A 1 106 ? 29.491 -1.865 -37.599 1.00 94.50 106 VAL A CA 1
ATOM 833 C C . VAL A 1 106 ? 30.894 -2.302 -38.022 1.00 94.50 106 VAL A C 1
ATOM 835 O O . VAL A 1 106 ? 31.487 -1.685 -38.905 1.00 94.50 106 VAL A O 1
ATOM 838 N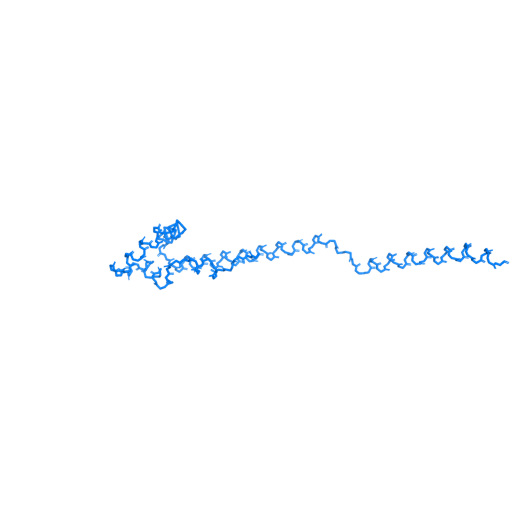 N . LEU A 1 107 ? 31.415 -3.383 -37.439 1.00 93.75 107 LEU A N 1
ATOM 839 C CA . LEU A 1 107 ? 32.739 -3.904 -37.771 1.00 93.75 107 LEU A CA 1
ATOM 840 C C . LEU A 1 107 ? 32.805 -4.417 -39.216 1.00 93.75 107 LEU A C 1
ATOM 842 O O . LEU A 1 107 ? 33.744 -4.094 -39.940 1.00 93.75 107 LEU A O 1
ATOM 846 N N . VAL A 1 108 ? 31.789 -5.167 -39.652 1.00 94.25 108 VAL A N 1
ATOM 847 C CA . VAL A 1 108 ? 31.676 -5.658 -41.035 1.00 94.25 108 VAL A CA 1
ATOM 848 C C . VAL A 1 108 ? 31.578 -4.494 -42.018 1.00 94.25 108 VAL A C 1
ATOM 850 O O . VAL A 1 108 ? 32.273 -4.490 -43.032 1.00 94.25 108 VAL A O 1
ATOM 853 N N . PHE A 1 109 ? 30.767 -3.481 -41.704 1.00 92.25 109 PHE A N 1
ATOM 854 C CA . PHE A 1 109 ? 30.660 -2.275 -42.522 1.00 92.25 109 PHE A CA 1
ATOM 855 C C . PHE A 1 109 ? 32.005 -1.547 -42.636 1.00 92.25 109 PHE A C 1
ATOM 857 O O . PHE A 1 109 ? 32.426 -1.186 -43.733 1.00 92.25 109 PHE A O 1
ATOM 864 N N . TYR A 1 110 ? 32.721 -1.382 -41.524 1.00 90.38 110 TYR A N 1
ATOM 865 C CA . TYR A 1 110 ? 34.041 -0.757 -41.527 1.00 90.38 110 TYR A CA 1
ATOM 866 C C . TYR A 1 110 ? 35.034 -1.530 -42.408 1.00 90.38 110 TYR A C 1
ATOM 868 O O . TYR A 1 110 ? 35.719 -0.935 -43.241 1.00 90.38 110 TYR A O 1
ATOM 876 N N . LEU A 1 111 ? 35.070 -2.858 -42.275 1.00 89.25 111 LEU A N 1
ATOM 877 C CA . LEU A 1 111 ? 35.975 -3.711 -43.042 1.00 89.25 111 LEU A CA 1
ATOM 878 C C . LEU A 1 111 ? 35.694 -3.648 -44.550 1.00 89.25 111 LEU A C 1
ATOM 880 O O . LEU A 1 111 ? 36.623 -3.543 -45.344 1.00 89.25 111 LEU A O 1
ATOM 884 N N . LEU A 1 112 ? 34.418 -3.709 -44.938 1.00 89.00 112 LEU A N 1
ATOM 885 C CA . LEU A 1 112 ? 34.014 -3.798 -46.341 1.00 89.00 112 LEU A CA 1
ATOM 886 C C . LEU A 1 112 ? 33.961 -2.453 -47.060 1.00 89.00 112 LEU A C 1
ATOM 888 O O . LEU A 1 112 ? 34.118 -2.430 -48.274 1.00 89.00 112 LEU A O 1
ATOM 892 N N . PHE A 1 113 ? 33.710 -1.349 -46.357 1.00 82.19 113 PHE A N 1
ATOM 893 C CA . PHE A 1 113 ? 33.490 -0.050 -47.001 1.00 82.19 113 PHE A CA 1
ATOM 894 C C . PHE A 1 113 ? 34.624 0.946 -46.764 1.00 82.19 113 PHE A C 1
ATOM 896 O O . PHE A 1 113 ? 34.930 1.744 -47.645 1.00 82.19 113 PHE A O 1
ATOM 903 N N . VAL A 1 114 ? 35.272 0.912 -45.595 1.00 81.06 114 VAL A N 1
ATOM 904 C CA . VAL A 1 114 ? 36.288 1.916 -45.237 1.00 81.06 114 VAL A CA 1
ATOM 905 C C . VAL A 1 114 ? 37.686 1.484 -45.668 1.00 81.06 114 VAL A C 1
ATOM 907 O O . VAL A 1 114 ? 38.442 2.303 -46.182 1.00 81.06 114 VAL A O 1
ATOM 910 N N . ILE A 1 115 ? 38.035 0.209 -45.491 1.00 76.94 115 ILE A N 1
ATOM 911 C CA . ILE A 1 115 ? 39.363 -0.313 -45.849 1.00 76.94 115 ILE A CA 1
ATOM 912 C C . ILE A 1 115 ? 39.627 -0.278 -47.367 1.00 76.94 115 ILE A C 1
ATOM 914 O O . ILE A 1 115 ? 40.669 0.254 -47.745 1.00 76.94 115 ILE A O 1
ATOM 918 N N . PRO A 1 116 ? 38.729 -0.752 -48.256 1.00 70.62 116 PRO A N 1
ATOM 919 C CA . PRO A 1 116 ? 39.008 -0.741 -49.694 1.00 70.62 116 PRO A CA 1
ATOM 920 C C . PRO A 1 116 ? 38.948 0.652 -50.331 1.00 70.62 116 PRO A C 1
ATOM 922 O O . PRO A 1 116 ? 39.466 0.825 -51.423 1.00 70.62 116 PRO A O 1
ATOM 925 N N . HIS A 1 117 ? 38.347 1.651 -49.676 1.00 61.72 117 HIS A N 1
ATOM 926 C CA . HIS A 1 117 ? 38.389 3.041 -50.148 1.00 61.72 117 HIS A CA 1
ATOM 927 C C . HIS A 1 117 ? 39.713 3.743 -49.769 1.00 61.72 117 HIS A C 1
ATOM 929 O O . HIS A 1 117 ? 40.037 4.807 -50.296 1.00 61.72 117 HIS A O 1
ATOM 935 N N . LYS A 1 118 ? 40.472 3.194 -48.812 1.00 57.50 118 LYS A N 1
ATOM 936 C CA . LYS A 1 118 ? 41.706 3.803 -48.289 1.00 57.50 118 LYS A CA 1
ATOM 937 C C . LYS A 1 118 ? 43.000 3.236 -48.881 1.00 57.50 118 LYS A C 1
ATOM 939 O O . LYS A 1 118 ? 44.059 3.779 -48.568 1.00 57.50 118 LYS A O 1
ATOM 944 N N . ILE A 1 119 ? 42.912 2.158 -49.656 1.00 52.69 119 ILE A N 1
ATOM 945 C CA . ILE A 1 119 ? 44.018 1.510 -50.381 1.00 52.69 119 ILE A CA 1
ATOM 946 C C . ILE A 1 119 ? 43.957 1.970 -51.834 1.00 52.69 119 ILE A C 1
ATOM 948 O O . ILE A 1 119 ? 45.035 2.283 -52.380 1.00 52.69 119 ILE A O 1
#

pLDDT: mean 73.22, std 12.3, range [41.12, 96.62]

Secondary structure (DSSP, 8-state):
-PPPHHHHHTTSSS-HHHHHHHHTT---HHHHHHHHHHHHT-HHHHHHHHHHHT-S-HHHHHHHHHHHHHHHHHHHHHHHHHHHHHS----HHHHHHHHHHHHHHHHHHIIIIIHHHH-

Radius of gyration: 32.13 Å; chains: 1; bounding box: 68×29×84 Å